Protein AF-A0A401ZTR5-F1 (afdb_monomer)

Organism: NCBI:txid2014871

Sequence (94 aa):
MSNFNPNGFTNEALQGVRHEVENQMGQAIDHYASHVPGGTQFTPEAKRALAGVLDGLQGQLEQQAASHFGGNAGSSNSHGNSISGSQGDQGSLL

pLDDT: mean 71.33, std 17.93, range [38.94, 93.31]

Solvent-accessible surface area (backbone atoms only — not comparable to full-atom values): 5888 Å² total; per-residue (Å²): 134,84,80,82,56,75,71,54,60,53,53,56,50,49,52,50,51,49,54,54,49,52,51,55,50,46,52,49,45,53,57,52,19,73,73,36,92,75,28,64,78,47,40,67,56,53,50,50,52,50,53,53,50,53,51,52,50,49,54,50,50,52,52,49,48,48,50,65,66,64,60,58,82,78,74,73,82,80,84,71,88,72,89,75,88,76,86,76,84,86,82,80,92,130

Foldseek 3Di:
DDPPDVVVVVVVVLVVVLVVCLVVVLVVQVVVLVVDVNSVVCSVVSSVVSNVVSVVVVVVVVVVCCCVVVVPVPPDDPPPDDPPDDDDDDDDDD

Mean predicted aligned error: 15.68 Å

Structure (mmCIF, N/CA/C/O backbone):
data_AF-A0A401ZTR5-F1
#
_entry.id   AF-A0A401ZTR5-F1
#
loop_
_atom_site.group_PDB
_atom_site.id
_atom_site.type_symbol
_atom_site.label_atom_id
_atom_site.label_alt_id
_atom_site.label_comp_id
_atom_site.label_asym_id
_atom_site.label_entity_id
_atom_site.label_seq_id
_atom_site.pdbx_PDB_ins_code
_atom_site.Cartn_x
_atom_site.Cartn_y
_atom_site.Cartn_z
_atom_site.occupancy
_atom_site.B_iso_or_equiv
_atom_site.auth_seq_id
_atom_site.auth_comp_id
_atom_site.auth_asym_id
_atom_site.auth_atom_id
_atom_site.pdbx_PDB_model_num
ATOM 1 N N . MET A 1 1 ? 9.867 1.143 -37.193 1.00 38.94 1 MET A N 1
ATOM 2 C CA . MET A 1 1 ? 10.741 0.421 -36.248 1.00 38.94 1 MET A CA 1
ATOM 3 C C . MET A 1 1 ? 10.409 0.950 -34.868 1.00 38.94 1 MET A C 1
ATOM 5 O O . MET A 1 1 ? 10.732 2.092 -34.580 1.00 38.94 1 MET A O 1
ATOM 9 N N . SER A 1 2 ? 9.627 0.202 -34.094 1.00 49.59 2 SER A N 1
ATOM 10 C CA . SER A 1 2 ? 9.214 0.619 -32.754 1.00 49.59 2 SER A CA 1
ATOM 11 C C . SER A 1 2 ? 10.408 0.460 -31.818 1.00 49.59 2 SER A C 1
ATOM 13 O O . SER A 1 2 ? 10.900 -0.654 -31.649 1.00 49.59 2 SER A O 1
ATOM 15 N N . ASN A 1 3 ? 10.903 1.566 -31.259 1.00 44.69 3 ASN A N 1
ATOM 16 C CA . ASN A 1 3 ? 11.924 1.537 -30.217 1.00 44.69 3 ASN A CA 1
ATOM 17 C C . ASN A 1 3 ? 11.350 0.798 -29.003 1.00 44.69 3 ASN A C 1
ATOM 19 O O . ASN A 1 3 ? 10.542 1.351 -28.259 1.00 44.69 3 ASN A O 1
ATOM 23 N N . PHE A 1 4 ? 11.753 -0.457 -28.815 1.00 49.44 4 PHE A N 1
ATOM 24 C CA . PHE A 1 4 ? 11.527 -1.176 -27.569 1.00 49.44 4 PHE A CA 1
ATOM 25 C C . PHE A 1 4 ? 12.358 -0.491 -26.486 1.00 49.44 4 PHE A C 1
ATOM 27 O O . PHE A 1 4 ? 13.579 -0.624 -26.454 1.00 49.44 4 PHE A O 1
ATOM 34 N N . ASN A 1 5 ? 11.690 0.283 -25.634 1.00 50.69 5 ASN A N 1
ATOM 35 C CA . ASN A 1 5 ? 12.293 0.891 -24.462 1.00 50.69 5 ASN A CA 1
ATOM 36 C C . ASN A 1 5 ? 12.047 -0.058 -23.272 1.00 50.69 5 ASN A C 1
ATOM 38 O O . ASN A 1 5 ? 10.938 -0.061 -22.733 1.00 50.69 5 ASN A O 1
ATOM 42 N N . PRO A 1 6 ? 13.025 -0.888 -22.858 1.00 52.84 6 PRO A N 1
ATOM 43 C CA . PRO A 1 6 ? 12.837 -1.886 -21.797 1.00 52.84 6 PRO A CA 1
ATOM 44 C C . PRO A 1 6 ? 12.461 -1.267 -20.440 1.00 52.84 6 PRO A C 1
ATOM 46 O O . PRO A 1 6 ? 11.898 -1.948 -19.592 1.00 52.84 6 PRO A O 1
ATOM 49 N N . ASN A 1 7 ? 12.705 0.036 -20.266 1.00 53.06 7 ASN A N 1
ATOM 50 C CA . ASN A 1 7 ? 12.355 0.796 -19.067 1.00 53.06 7 ASN A CA 1
ATOM 51 C C . ASN A 1 7 ? 10.864 1.185 -18.972 1.00 53.06 7 ASN A C 1
ATOM 53 O O . ASN A 1 7 ? 10.401 1.521 -17.889 1.00 53.06 7 ASN A O 1
ATOM 57 N N . GLY A 1 8 ? 10.105 1.173 -20.078 1.00 53.53 8 GLY A N 1
ATOM 58 C CA . GLY A 1 8 ? 8.655 1.438 -20.041 1.00 53.53 8 GLY A CA 1
ATOM 59 C C . GLY A 1 8 ? 7.877 0.241 -19.494 1.00 53.53 8 GLY A C 1
ATOM 60 O O . GLY A 1 8 ? 7.089 0.368 -18.561 1.00 53.53 8 GLY A O 1
ATOM 61 N N . PHE A 1 9 ? 8.238 -0.949 -19.984 1.00 56.00 9 PHE A N 1
ATOM 62 C CA . PHE A 1 9 ? 7.602 -2.216 -19.623 1.00 56.00 9 PHE A CA 1
ATOM 63 C C . PHE A 1 9 ? 7.702 -2.545 -18.127 1.00 56.00 9 PHE A C 1
ATOM 65 O O . PHE A 1 9 ? 6.764 -3.091 -17.553 1.00 56.00 9 PHE A O 1
ATOM 72 N N . THR A 1 10 ? 8.826 -2.221 -17.482 1.00 63.59 10 THR A N 1
ATOM 73 C CA . THR A 1 10 ? 9.023 -2.469 -16.047 1.00 63.59 10 THR A CA 1
ATOM 74 C C . THR A 1 10 ? 8.234 -1.500 -15.176 1.00 63.59 10 THR A C 1
ATOM 76 O O . THR A 1 10 ? 7.667 -1.932 -14.179 1.00 63.59 10 THR A O 1
ATOM 79 N N . ASN A 1 11 ? 8.139 -0.223 -15.554 1.00 65.81 11 ASN A N 1
ATOM 80 C CA . ASN A 1 11 ? 7.396 0.771 -14.780 1.00 65.81 11 ASN A CA 1
ATOM 81 C C . ASN A 1 11 ? 5.875 0.544 -14.860 1.00 65.81 11 ASN A C 1
ATOM 83 O O . ASN A 1 11 ? 5.189 0.574 -13.843 1.00 65.81 11 ASN A O 1
ATOM 87 N N . GLU A 1 12 ? 5.347 0.243 -16.048 1.00 69.94 12 GLU A N 1
ATOM 88 C CA . GLU A 1 12 ? 3.921 -0.066 -16.238 1.00 69.94 12 GLU A CA 1
ATOM 89 C C . GLU A 1 12 ? 3.530 -1.381 -15.542 1.00 69.94 12 GLU A C 1
ATOM 91 O O . GLU A 1 12 ? 2.486 -1.456 -14.890 1.00 69.94 12 GLU A O 1
ATOM 96 N N . ALA A 1 13 ? 4.396 -2.401 -15.596 1.00 71.88 13 ALA A N 1
ATOM 97 C CA . ALA A 1 13 ? 4.185 -3.650 -14.868 1.00 71.88 13 ALA A CA 1
ATOM 98 C C . ALA A 1 13 ? 4.249 -3.457 -13.344 1.00 71.88 13 ALA A C 1
ATOM 100 O O . ALA A 1 13 ? 3.416 -4.009 -12.629 1.00 71.88 13 ALA A O 1
ATOM 101 N N . LEU A 1 14 ? 5.190 -2.651 -12.835 1.00 74.62 14 LEU A N 1
ATOM 102 C CA . LEU A 1 14 ? 5.296 -2.339 -11.405 1.00 74.62 14 LEU A CA 1
ATOM 103 C C . LEU A 1 14 ? 4.078 -1.566 -10.896 1.00 74.62 14 LEU A C 1
ATOM 105 O O . LEU A 1 14 ? 3.577 -1.872 -9.816 1.00 74.62 14 LEU A O 1
ATOM 109 N N . GLN A 1 15 ? 3.563 -0.617 -11.678 1.00 79.50 15 GLN A N 1
ATOM 110 C CA . GLN A 1 15 ? 2.330 0.096 -11.339 1.00 79.50 15 GLN A CA 1
ATOM 111 C C . GLN A 1 15 ? 1.112 -0.835 -11.334 1.00 79.50 15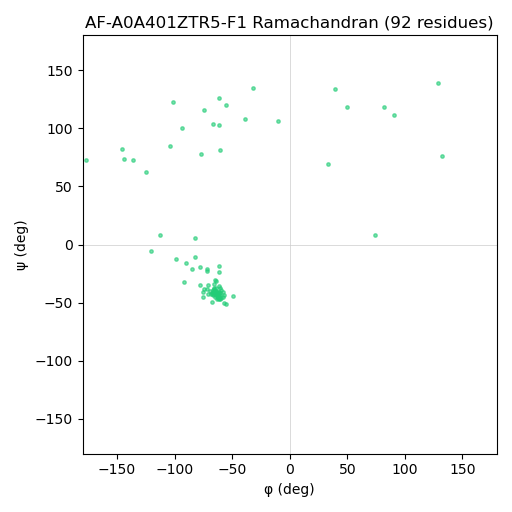 GLN A C 1
ATOM 113 O O . GLN A 1 15 ? 0.290 -0.756 -10.421 1.00 79.50 15 GLN A O 1
ATOM 118 N N . GLY A 1 16 ? 1.015 -1.755 -12.300 1.00 81.88 16 GLY A N 1
ATOM 119 C CA . GLY A 1 16 ? -0.036 -2.774 -12.322 1.00 81.88 16 GLY A CA 1
ATOM 120 C C . GLY A 1 16 ? 0.016 -3.694 -11.099 1.00 81.88 16 GLY A C 1
ATOM 121 O O . GLY A 1 16 ? -0.994 -3.888 -10.425 1.00 81.88 16 GLY A O 1
ATOM 122 N N . VAL A 1 17 ? 1.209 -4.191 -10.755 1.00 82.38 17 VAL A N 1
ATOM 123 C CA . VAL A 1 17 ? 1.426 -5.023 -9.560 1.00 82.38 17 VAL A CA 1
ATOM 124 C C . VAL A 1 17 ? 1.115 -4.247 -8.280 1.00 82.38 17 VAL A C 1
ATOM 126 O O . VAL A 1 17 ? 0.466 -4.793 -7.391 1.00 82.38 17 VAL A O 1
ATOM 129 N N . ARG A 1 18 ? 1.510 -2.970 -8.185 1.00 82.50 18 ARG A N 1
ATOM 130 C CA . ARG A 1 18 ? 1.156 -2.106 -7.047 1.00 82.50 18 ARG A CA 1
ATOM 131 C C . ARG A 1 18 ? -0.359 -2.057 -6.869 1.00 82.50 18 ARG A C 1
ATOM 133 O O . ARG A 1 18 ? -0.840 -2.306 -5.770 1.00 82.50 18 ARG A O 1
ATOM 140 N N . HIS A 1 19 ? -1.099 -1.771 -7.938 1.00 86.06 19 HIS A N 1
ATOM 141 C CA . HIS A 1 19 ? -2.551 -1.632 -7.872 1.00 86.06 19 HIS A CA 1
ATOM 142 C C . HIS A 1 19 ? -3.246 -2.937 -7.448 1.00 86.06 19 HIS A C 1
ATOM 144 O O . HIS A 1 19 ? -4.159 -2.921 -6.622 1.00 86.06 19 HIS A O 1
ATOM 150 N N . GLU A 1 20 ? -2.785 -4.077 -7.968 1.00 87.75 20 GLU A N 1
ATOM 151 C CA . GLU A 1 20 ? -3.275 -5.408 -7.586 1.00 87.75 20 GLU A CA 1
ATOM 152 C C . GLU A 1 20 ? -3.042 -5.683 -6.088 1.00 87.75 20 GLU A C 1
ATOM 154 O O . GLU A 1 20 ? -3.958 -6.094 -5.370 1.00 87.75 20 GLU A O 1
ATOM 159 N N . VAL A 1 21 ? -1.829 -5.399 -5.596 1.00 87.56 21 VAL A N 1
ATOM 160 C CA . VAL A 1 21 ? -1.450 -5.602 -4.190 1.00 87.56 21 VAL A CA 1
ATOM 161 C C . VAL A 1 21 ? -2.213 -4.653 -3.265 1.00 87.56 21 VAL A C 1
ATOM 163 O O . VAL A 1 21 ? -2.693 -5.094 -2.221 1.00 87.56 21 VAL A O 1
ATOM 166 N N . GLU A 1 22 ? -2.383 -3.382 -3.641 1.00 88.75 22 GLU A N 1
ATOM 167 C CA . GLU A 1 22 ? -3.207 -2.419 -2.896 1.00 88.75 22 GLU A CA 1
ATOM 168 C C . GLU A 1 22 ? -4.642 -2.921 -2.735 1.00 88.75 22 GLU A C 1
ATOM 170 O O . GLU A 1 22 ? -5.194 -2.859 -1.634 1.00 88.75 22 GLU A O 1
ATOM 175 N N . ASN A 1 23 ? -5.234 -3.469 -3.799 1.00 91.12 23 ASN A N 1
ATOM 176 C CA . ASN A 1 23 ? -6.594 -3.998 -3.757 1.00 91.12 23 ASN A CA 1
ATOM 177 C C . ASN A 1 23 ? -6.705 -5.241 -2.866 1.00 91.12 23 ASN A C 1
ATOM 179 O O . ASN A 1 23 ? -7.576 -5.292 -1.995 1.00 91.12 23 ASN A O 1
ATOM 183 N N . GLN A 1 24 ? -5.821 -6.229 -3.040 1.00 93.31 24 GLN A N 1
ATOM 184 C CA . GLN A 1 24 ? -5.846 -7.456 -2.235 1.00 93.31 24 GLN A CA 1
ATOM 185 C C . GLN A 1 24 ? -5.614 -7.168 -0.749 1.00 93.31 24 GLN A C 1
ATOM 187 O O . GLN A 1 24 ? -6.353 -7.651 0.110 1.00 93.31 24 GLN A O 1
ATOM 192 N N . MET A 1 25 ? -4.617 -6.341 -0.431 1.00 88.88 25 MET A N 1
ATOM 193 C CA . MET A 1 25 ? -4.311 -5.980 0.951 1.00 88.88 25 MET A CA 1
ATOM 194 C C . MET A 1 25 ? -5.387 -5.066 1.542 1.00 88.88 25 MET A C 1
ATOM 196 O O . MET A 1 25 ? -5.736 -5.218 2.709 1.00 88.88 25 MET A O 1
ATOM 200 N N . GLY A 1 26 ? -5.982 -4.173 0.747 1.00 90.12 26 GLY A N 1
ATOM 201 C CA . GLY A 1 26 ? -7.141 -3.380 1.152 1.00 90.12 26 GLY A CA 1
ATOM 202 C C . GLY A 1 26 ? -8.328 -4.252 1.565 1.00 90.12 26 G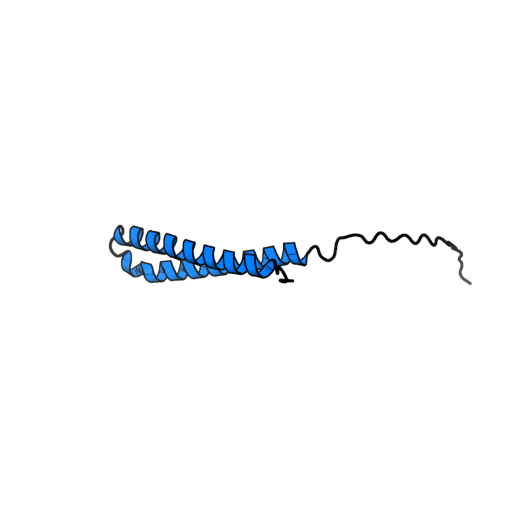LY A C 1
ATOM 203 O O . GLY A 1 26 ? -8.904 -4.022 2.628 1.00 90.12 26 GLY A O 1
ATOM 204 N N . GLN A 1 27 ? -8.637 -5.291 0.782 1.00 91.81 27 GLN A N 1
ATOM 205 C CA . GLN A 1 27 ? -9.674 -6.275 1.109 1.00 91.81 27 GLN A CA 1
ATOM 206 C C . GLN A 1 27 ? -9.325 -7.090 2.358 1.00 91.81 27 GLN A C 1
ATOM 208 O O . GLN A 1 27 ? -10.194 -7.330 3.194 1.00 91.81 27 GLN A O 1
ATOM 213 N N . ALA A 1 28 ? -8.058 -7.481 2.525 1.00 91.19 28 ALA A N 1
ATOM 214 C CA . ALA A 1 28 ? -7.606 -8.167 3.731 1.00 91.19 28 ALA A CA 1
ATOM 215 C C . ALA A 1 28 ? -7.766 -7.280 4.975 1.00 91.19 28 ALA A C 1
ATOM 217 O O . ALA A 1 28 ? -8.284 -7.743 5.989 1.00 91.19 28 ALA A O 1
ATOM 218 N N . ILE A 1 29 ? -7.391 -5.998 4.898 1.00 89.50 29 ILE A N 1
ATOM 219 C CA . ILE A 1 29 ? -7.587 -5.027 5.982 1.00 89.50 29 ILE A CA 1
ATOM 220 C C . ILE A 1 29 ? -9.076 -4.899 6.314 1.00 89.50 29 ILE A C 1
ATOM 222 O O . ILE A 1 29 ? -9.427 -4.944 7.489 1.00 89.50 29 ILE A O 1
ATOM 226 N N . ASP A 1 30 ? -9.950 -4.774 5.311 1.00 89.12 30 ASP A N 1
ATOM 227 C CA . ASP A 1 30 ? -11.400 -4.695 5.529 1.00 89.12 30 ASP A CA 1
ATOM 228 C C . ASP A 1 30 ? -11.940 -5.967 6.203 1.00 89.12 30 ASP A C 1
ATOM 230 O O . ASP A 1 30 ? -12.690 -5.885 7.178 1.00 89.12 30 ASP A O 1
ATOM 234 N N . HIS A 1 31 ? -11.501 -7.141 5.742 1.00 91.25 31 HIS A N 1
ATOM 235 C CA . HIS A 1 31 ? -11.872 -8.432 6.315 1.00 91.25 31 HIS A CA 1
ATOM 236 C C . HIS A 1 31 ? -11.388 -8.580 7.764 1.00 91.25 31 HIS A C 1
ATOM 238 O O . HIS A 1 31 ? -12.145 -9.010 8.629 1.00 91.25 31 HIS A O 1
ATOM 244 N N . TYR A 1 32 ? -10.149 -8.207 8.084 1.00 88.44 32 TYR A N 1
ATOM 245 C CA . TYR A 1 32 ? -9.657 -8.258 9.465 1.00 88.44 32 TYR A CA 1
ATOM 246 C C . TYR A 1 32 ? -10.340 -7.216 10.357 1.00 88.44 32 TYR A C 1
ATOM 248 O O . TYR A 1 32 ? -10.705 -7.519 11.493 1.00 88.44 32 TYR A O 1
ATOM 256 N N . ALA A 1 33 ? -10.576 -6.010 9.843 1.00 89.50 33 ALA A N 1
ATOM 257 C CA . ALA A 1 33 ? -11.239 -4.939 10.574 1.00 89.50 33 ALA A CA 1
ATOM 258 C C . ALA A 1 33 ? -12.692 -5.278 10.935 1.00 89.50 33 ALA A C 1
ATOM 260 O O . ALA A 1 33 ? -13.159 -4.850 11.989 1.00 89.50 33 ALA A O 1
ATOM 261 N N . SER A 1 34 ? -13.395 -6.068 10.114 1.00 90.06 34 SER A N 1
ATOM 262 C CA . SER A 1 34 ? -14.750 -6.537 10.433 1.00 90.06 34 SER A CA 1
ATOM 263 C C . SER A 1 34 ? -14.781 -7.598 11.538 1.00 90.06 34 SER A C 1
ATOM 265 O O . SER A 1 34 ? -15.819 -7.789 12.166 1.00 90.06 34 SER A O 1
ATOM 267 N N . HIS A 1 35 ? -13.662 -8.289 11.781 1.00 91.44 35 HIS A N 1
ATOM 268 C CA . HIS A 1 35 ? -13.536 -9.310 12.827 1.00 91.44 35 HIS A CA 1
ATOM 269 C C . HIS A 1 35 ? -13.073 -8.742 14.173 1.00 91.44 35 HIS A C 1
ATOM 271 O O . HIS A 1 35 ? -13.218 -9.402 15.202 1.00 91.44 35 HIS A O 1
ATOM 277 N N . VAL A 1 36 ? -12.530 -7.523 14.187 1.00 88.38 36 VAL A N 1
ATOM 278 C CA . VAL A 1 36 ? -12.092 -6.847 15.409 1.00 88.38 36 VAL A CA 1
ATOM 279 C C . VAL A 1 36 ? -13.153 -5.824 15.820 1.00 88.38 36 VAL A C 1
ATOM 281 O O . VAL A 1 36 ? -13.463 -4.925 15.039 1.00 88.38 36 VAL A O 1
ATOM 284 N N . PRO A 1 37 ? -13.713 -5.895 17.041 1.00 86.12 37 PRO A N 1
ATOM 285 C CA . PRO A 1 37 ? -14.613 -4.864 17.547 1.00 86.12 37 PRO A CA 1
ATOM 286 C C . PRO A 1 37 ? -13.946 -3.483 17.501 1.00 86.12 37 PRO A C 1
ATOM 288 O O . PRO A 1 37 ? -12.889 -3.270 18.089 1.00 86.12 37 PRO A O 1
ATOM 291 N N . GLY A 1 38 ? -14.547 -2.549 16.761 1.00 87.00 38 GLY A N 1
ATOM 292 C CA . GLY A 1 38 ? -13.963 -1.229 16.514 1.00 87.00 38 GLY A CA 1
ATOM 293 C C . GLY A 1 38 ? -12.794 -1.220 15.519 1.00 87.00 38 GLY A C 1
ATOM 294 O O . GLY A 1 38 ? -12.165 -0.187 15.357 1.00 87.00 38 GLY A O 1
ATOM 295 N N . GLY A 1 39 ? -12.479 -2.314 14.825 1.00 81.00 39 GLY A N 1
ATOM 296 C CA . GLY A 1 39 ? -11.374 -2.375 13.860 1.00 81.00 39 GLY A CA 1
ATOM 297 C C . GLY A 1 39 ? -11.570 -1.466 12.643 1.00 81.00 39 GLY A C 1
ATOM 298 O O . GLY A 1 39 ? -10.607 -0.909 12.118 1.00 81.00 39 GLY A O 1
ATOM 299 N N . THR A 1 40 ? -12.823 -1.241 12.242 1.00 88.88 40 THR A N 1
ATOM 300 C CA . THR A 1 40 ? -13.198 -0.417 11.079 1.00 88.88 40 THR A CA 1
ATOM 301 C C . THR A 1 40 ? -12.762 1.044 11.188 1.00 88.88 40 THR A C 1
ATOM 303 O O . THR A 1 40 ? -12.570 1.704 10.168 1.0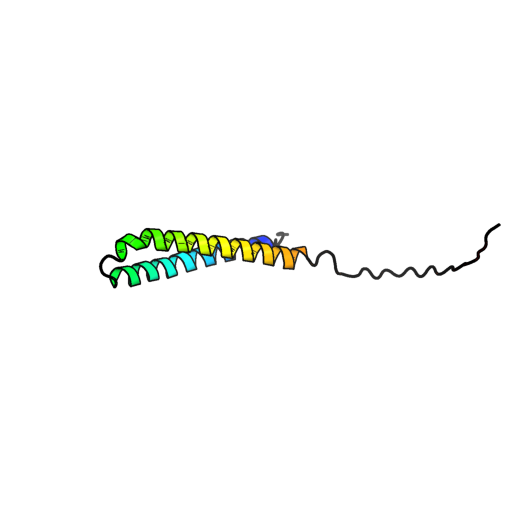0 88.88 40 THR A O 1
ATOM 306 N N . GLN A 1 41 ? -12.551 1.554 12.406 1.00 90.06 41 GLN A N 1
ATOM 307 C CA . GLN A 1 41 ? -12.068 2.922 12.618 1.00 90.06 41 GLN A CA 1
ATOM 308 C C . GLN A 1 41 ? -10.588 3.094 12.231 1.00 90.06 41 GLN A C 1
ATOM 310 O O . GLN A 1 41 ? -10.170 4.201 11.904 1.00 90.06 41 GLN A O 1
ATOM 315 N N . PHE A 1 42 ? -9.811 2.004 12.211 1.00 88.69 42 PHE A N 1
ATOM 316 C CA . PHE A 1 42 ? -8.382 2.006 11.873 1.00 88.69 42 PHE A CA 1
ATOM 317 C C . PHE A 1 42 ? -8.105 1.598 10.423 1.00 88.69 42 PHE A C 1
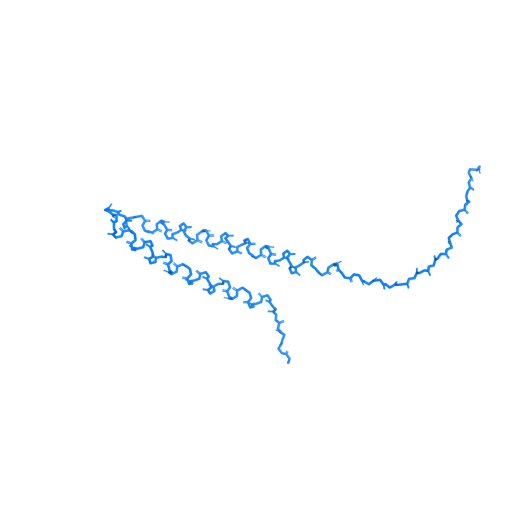ATOM 319 O O . PHE A 1 42 ? -7.003 1.812 9.919 1.00 88.69 42 PHE A O 1
ATOM 326 N N . THR A 1 43 ? -9.103 1.061 9.718 1.00 89.50 43 THR A N 1
ATOM 327 C CA . THR A 1 43 ? -9.024 0.711 8.292 1.00 89.50 43 THR A CA 1
ATOM 328 C C . THR A 1 43 ? -8.457 1.839 7.414 1.00 89.50 43 THR A C 1
ATOM 330 O O . THR A 1 43 ? -7.592 1.545 6.585 1.00 89.50 43 THR A O 1
ATOM 333 N N . PRO A 1 44 ? -8.863 3.121 7.562 1.00 89.56 44 PRO A N 1
ATOM 334 C CA . PRO A 1 44 ? -8.329 4.199 6.726 1.00 89.56 44 PRO A CA 1
ATOM 335 C C . PRO A 1 44 ? -6.828 4.418 6.941 1.00 89.56 44 PRO A C 1
ATOM 337 O O . PRO A 1 44 ? -6.090 4.696 5.996 1.00 89.56 44 PRO A O 1
ATOM 340 N N . GLU A 1 45 ? -6.374 4.283 8.185 1.00 90.75 45 GLU A N 1
ATOM 341 C CA . GLU A 1 45 ? -4.978 4.479 8.562 1.00 90.75 45 GLU A CA 1
ATOM 342 C C . GLU A 1 45 ? -4.112 3.299 8.119 1.00 90.75 45 GLU A C 1
ATOM 344 O O . GLU A 1 45 ? -3.057 3.504 7.523 1.00 90.75 45 GLU A O 1
ATOM 349 N N . ALA A 1 46 ? -4.612 2.070 8.269 1.00 87.81 46 ALA A N 1
ATOM 350 C CA . ALA A 1 46 ? -3.965 0.869 7.750 1.00 87.81 46 ALA A CA 1
ATOM 351 C C . ALA A 1 46 ? -3.810 0.908 6.219 1.00 87.81 46 ALA A C 1
ATOM 353 O O . ALA A 1 46 ? -2.742 0.588 5.698 1.00 87.81 46 ALA A O 1
ATOM 354 N N . LYS A 1 47 ? -4.838 1.367 5.489 1.00 89.25 47 LYS A N 1
ATOM 355 C CA . LYS A 1 47 ? -4.773 1.538 4.027 1.00 89.25 47 LYS A CA 1
ATOM 356 C C . LYS A 1 47 ? -3.764 2.617 3.611 1.00 89.25 47 LYS A C 1
ATOM 358 O O . LYS A 1 47 ? -3.043 2.425 2.636 1.00 89.25 47 LYS A O 1
ATOM 363 N N . ARG A 1 48 ? -3.647 3.723 4.361 1.00 90.56 48 ARG A N 1
ATOM 364 C CA . ARG A 1 48 ? -2.598 4.738 4.120 1.00 90.56 48 ARG A CA 1
ATOM 365 C C . ARG A 1 48 ? -1.195 4.213 4.401 1.00 90.56 48 ARG A C 1
ATOM 367 O O . ARG A 1 48 ? -0.291 4.477 3.613 1.00 90.56 48 ARG A O 1
ATOM 374 N N . ALA A 1 49 ? -1.011 3.479 5.496 1.00 89.50 49 ALA A N 1
ATOM 375 C CA . ALA A 1 49 ? 0.275 2.878 5.833 1.00 89.50 49 ALA A CA 1
ATOM 376 C C . ALA A 1 49 ? 0.724 1.893 4.745 1.00 89.50 49 ALA A C 1
ATOM 378 O O . ALA A 1 49 ? 1.868 1.943 4.302 1.00 89.50 49 ALA A O 1
ATOM 379 N N . LEU A 1 50 ? -0.201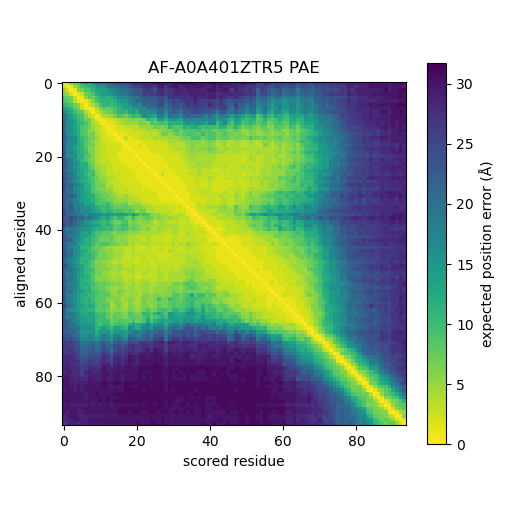 1.062 4.255 1.00 88.12 50 LEU A N 1
ATOM 380 C CA . LEU A 1 50 ? 0.030 0.157 3.132 1.00 88.12 50 LEU A CA 1
ATOM 381 C C . LEU A 1 50 ? 0.493 0.907 1.873 1.00 88.1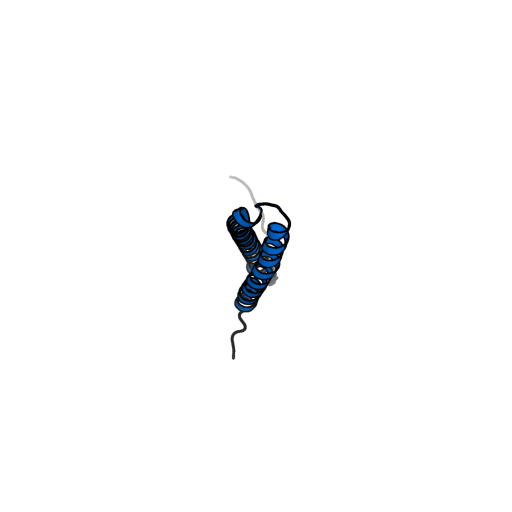2 50 LEU A C 1
ATOM 383 O O . LEU A 1 50 ? 1.513 0.536 1.298 1.00 88.12 50 LEU A O 1
ATOM 387 N N . ALA A 1 51 ? -0.212 1.972 1.477 1.00 89.06 51 ALA A N 1
ATOM 388 C CA . ALA A 1 51 ? 0.167 2.777 0.314 1.00 89.06 51 ALA A CA 1
ATOM 389 C C . ALA A 1 51 ? 1.587 3.359 0.458 1.00 89.06 51 ALA A C 1
ATOM 391 O O . ALA A 1 51 ? 2.370 3.319 -0.487 1.00 89.06 51 ALA A O 1
ATOM 392 N N . GLY A 1 52 ? 1.957 3.829 1.656 1.00 90.00 52 GLY A N 1
ATOM 393 C CA . GLY A 1 52 ? 3.306 4.335 1.932 1.00 90.00 52 GLY A CA 1
ATOM 394 C C . GLY A 1 52 ? 4.399 3.263 1.848 1.00 90.00 52 GLY A C 1
ATOM 395 O O . GLY A 1 52 ? 5.481 3.523 1.326 1.00 90.00 52 GLY A O 1
ATOM 396 N N . VAL A 1 53 ? 4.121 2.042 2.317 1.00 88.25 53 VAL A N 1
ATOM 397 C CA . VAL A 1 53 ? 5.059 0.910 2.198 1.00 88.25 53 VAL A CA 1
ATOM 398 C C . VAL A 1 53 ? 5.268 0.528 0.734 1.00 88.25 53 VAL A C 1
ATOM 400 O O . VAL A 1 53 ? 6.406 0.330 0.309 1.00 88.25 53 VAL A O 1
ATOM 403 N N . LEU A 1 54 ? 4.188 0.450 -0.045 1.00 87.19 54 LEU 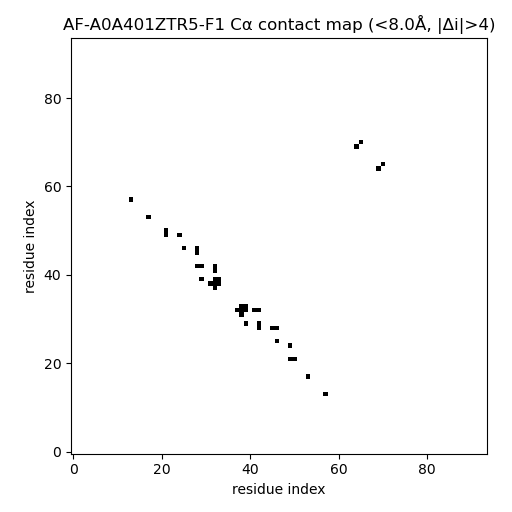A N 1
ATOM 404 C CA . LEU A 1 54 ? 4.263 0.115 -1.468 1.00 87.19 54 LEU A CA 1
ATOM 405 C C . LEU A 1 54 ? 4.998 1.190 -2.273 1.00 87.19 54 LEU A C 1
ATOM 407 O O . LEU A 1 54 ? 5.742 0.855 -3.194 1.00 87.19 54 LEU A O 1
ATOM 411 N N . ASP A 1 55 ? 4.867 2.456 -1.879 1.00 86.81 55 ASP A N 1
ATOM 412 C CA . ASP A 1 55 ? 5.630 3.553 -2.467 1.00 86.81 55 ASP A CA 1
ATOM 413 C C . ASP A 1 55 ? 7.138 3.417 -2.230 1.00 86.81 55 ASP A C 1
ATOM 415 O O . ASP A 1 55 ? 7.933 3.474 -3.172 1.00 86.81 55 ASP A O 1
ATOM 419 N N . GLY A 1 56 ? 7.530 3.115 -0.989 1.00 86.31 56 GLY A N 1
ATOM 420 C CA . GLY A 1 56 ? 8.925 2.851 -0.644 1.00 86.31 56 GLY A CA 1
ATOM 421 C C . GLY A 1 56 ? 9.507 1.645 -1.389 1.00 86.31 56 GLY A C 1
ATOM 422 O O . GLY A 1 56 ? 10.639 1.706 -1.871 1.00 86.31 56 GLY A O 1
ATOM 423 N N . LEU A 1 57 ? 8.730 0.565 -1.527 1.00 84.38 57 LEU A N 1
ATOM 424 C CA . LEU A 1 57 ? 9.144 -0.632 -2.265 1.00 84.38 57 LEU A CA 1
ATOM 425 C C . LEU A 1 57 ? 9.339 -0.350 -3.758 1.00 84.38 57 LEU A C 1
ATOM 427 O O . LEU A 1 57 ? 10.323 -0.814 -4.334 1.00 84.38 57 LEU A O 1
ATOM 431 N N . GLN A 1 58 ? 8.456 0.438 -4.379 1.00 82.19 58 GLN A N 1
ATOM 432 C CA . GLN A 1 58 ? 8.644 0.854 -5.768 1.00 82.19 58 GLN A CA 1
ATOM 433 C C . GLN A 1 58 ? 9.927 1.673 -5.931 1.00 82.19 58 GLN A C 1
ATOM 435 O O . GLN A 1 58 ? 10.723 1.371 -6.816 1.00 82.19 58 GLN A O 1
ATOM 440 N N . GLY A 1 59 ? 10.177 2.645 -5.049 1.00 81.88 59 GLY A N 1
ATOM 441 C CA . GLY A 1 59 ? 11.400 3.448 -5.099 1.00 81.88 59 GLY A CA 1
ATOM 442 C C . GLY A 1 59 ? 12.676 2.608 -4.953 1.00 81.88 59 GLY A C 1
ATOM 443 O O . GLY A 1 59 ? 13.657 2.842 -5.657 1.00 81.88 59 GLY A O 1
ATOM 444 N N . GLN A 1 60 ? 12.668 1.588 -4.089 1.00 82.38 60 GLN A N 1
ATOM 445 C CA . GLN A 1 60 ? 13.793 0.652 -3.949 1.00 82.38 60 GLN A CA 1
ATOM 446 C C . GLN A 1 60 ? 13.996 -0.199 -5.205 1.00 82.38 60 GLN A C 1
ATOM 448 O O . GLN A 1 60 ? 15.130 -0.370 -5.654 1.00 82.38 60 GLN A O 1
ATOM 453 N N . LEU A 1 61 ? 12.909 -0.702 -5.794 1.00 77.75 61 LEU A N 1
ATOM 454 C CA . LEU A 1 61 ? 12.956 -1.480 -7.030 1.00 77.75 61 LEU A CA 1
ATOM 455 C C . LEU A 1 61 ? 13.450 -0.642 -8.209 1.00 77.75 61 LEU A C 1
ATOM 457 O O . LEU A 1 61 ? 14.262 -1.127 -8.990 1.00 77.75 61 LEU A O 1
ATOM 461 N N . GLU A 1 62 ? 13.028 0.616 -8.317 1.00 77.06 62 GLU A N 1
ATOM 462 C CA . GLU A 1 62 ? 13.522 1.553 -9.328 1.00 77.06 62 GLU A CA 1
ATOM 463 C C . GLU A 1 62 ? 15.011 1.854 -9.140 1.00 77.06 62 GLU A C 1
ATOM 465 O O . GLU A 1 62 ? 15.764 1.818 -10.110 1.00 77.06 62 GLU A O 1
ATOM 470 N N . GLN A 1 63 ? 15.473 2.077 -7.906 1.00 79.44 63 GLN A N 1
ATOM 471 C CA . GLN A 1 63 ? 16.897 2.277 -7.614 1.00 79.44 63 GLN A CA 1
ATOM 472 C C . GLN A 1 63 ? 17.728 1.033 -7.930 1.00 79.44 63 GLN A C 1
ATOM 474 O O . GLN A 1 63 ? 18.815 1.138 -8.502 1.00 79.44 63 GLN A O 1
ATOM 479 N N . GLN A 1 64 ? 17.224 -0.154 -7.595 1.00 75.88 64 GLN A N 1
ATOM 480 C CA . GLN A 1 64 ? 17.893 -1.414 -7.887 1.00 75.88 64 GLN A CA 1
ATOM 481 C C . GLN A 1 64 ? 17.906 -1.691 -9.395 1.00 75.88 64 GLN A C 1
ATOM 483 O O . GLN A 1 64 ? 18.951 -2.038 -9.942 1.00 75.88 64 GLN A O 1
ATOM 488 N N . ALA A 1 65 ? 16.797 -1.457 -10.097 1.00 68.62 65 ALA A N 1
ATOM 489 C CA . ALA A 1 65 ? 16.723 -1.559 -11.550 1.00 68.62 65 ALA A CA 1
ATOM 490 C C . ALA A 1 65 ? 17.661 -0.552 -12.227 1.00 68.62 65 ALA A C 1
ATOM 492 O O . ALA A 1 65 ? 18.429 -0.941 -13.100 1.00 68.62 65 ALA A O 1
ATOM 493 N N . ALA A 1 66 ? 17.691 0.705 -11.783 1.00 67.19 66 ALA A N 1
ATOM 494 C CA . ALA A 1 66 ? 18.632 1.711 -12.267 1.00 67.19 66 ALA A CA 1
ATOM 495 C C . ALA A 1 66 ? 20.091 1.312 -11.995 1.00 67.19 66 ALA A C 1
ATOM 497 O O . ALA A 1 66 ? 20.954 1.542 -12.835 1.00 67.19 66 ALA A O 1
ATOM 498 N N . SER A 1 67 ? 20.373 0.652 -10.871 1.00 69.94 67 SER A N 1
ATOM 499 C CA . SER A 1 67 ? 21.715 0.156 -10.540 1.00 69.94 67 SER A CA 1
ATOM 500 C C . SER A 1 67 ? 22.123 -1.045 -11.401 1.00 69.94 67 SER A C 1
ATOM 502 O O . SER A 1 67 ? 23.265 -1.130 -11.843 1.00 69.94 67 SER A O 1
ATOM 504 N N . HIS A 1 68 ? 21.193 -1.956 -11.701 1.00 62.22 68 HIS A N 1
ATOM 505 C CA . HIS A 1 68 ? 21.442 -3.125 -12.550 1.00 62.22 68 HIS A CA 1
ATOM 506 C C . HIS A 1 68 ? 21.474 -2.788 -14.050 1.00 62.22 68 HIS A C 1
ATOM 508 O O . HIS A 1 68 ? 22.258 -3.378 -14.792 1.00 62.22 68 HIS A O 1
ATOM 514 N N . PHE A 1 69 ? 20.657 -1.835 -14.504 1.00 56.53 69 PHE A N 1
ATOM 515 C CA . PHE A 1 69 ? 20.559 -1.430 -15.911 1.00 56.53 69 PHE A CA 1
ATOM 516 C C . PHE A 1 69 ? 21.506 -0.268 -16.255 1.00 56.53 69 PHE A C 1
ATOM 518 O O . PHE A 1 69 ? 22.046 -0.215 -17.357 1.00 56.53 69 PHE A O 1
ATOM 525 N N . GLY A 1 70 ? 21.764 0.637 -15.308 1.00 53.25 70 GLY A N 1
ATOM 526 C CA . GLY A 1 70 ? 22.730 1.734 -15.434 1.00 53.25 70 GLY A CA 1
ATOM 527 C C . GLY A 1 70 ? 24.169 1.341 -15.083 1.00 53.25 70 GLY A C 1
ATOM 528 O O . GLY A 1 70 ? 25.104 1.989 -15.545 1.00 53.25 70 GLY A O 1
ATOM 529 N N . GLY A 1 71 ? 24.373 0.256 -14.325 1.00 50.00 71 GLY A N 1
ATOM 530 C CA . GLY A 1 71 ? 25.697 -0.203 -13.887 1.00 50.00 71 GLY A CA 1
ATOM 531 C C . GLY A 1 71 ? 26.487 -1.040 -14.899 1.00 50.00 71 GLY A C 1
ATOM 532 O O . GLY A 1 71 ? 27.676 -1.260 -14.688 1.00 50.00 71 GLY A O 1
ATOM 533 N N . ASN A 1 72 ? 25.879 -1.487 -16.008 1.00 49.94 72 ASN A N 1
ATOM 534 C CA . ASN A 1 72 ? 26.551 -2.366 -16.982 1.00 49.94 72 ASN A CA 1
ATOM 535 C C . ASN A 1 72 ? 26.830 -1.732 -18.358 1.00 49.94 72 ASN A C 1
ATOM 537 O O . ASN A 1 72 ? 27.322 -2.405 -19.259 1.00 49.94 72 ASN A O 1
ATOM 541 N N . ALA A 1 73 ? 26.606 -0.424 -18.522 1.00 50.06 73 ALA A N 1
ATOM 542 C CA . ALA A 1 73 ? 27.058 0.316 -19.708 1.00 50.06 73 ALA A CA 1
ATOM 543 C C . ALA A 1 73 ? 28.536 0.764 -19.626 1.00 50.06 73 ALA A C 1
ATOM 545 O O . ALA A 1 73 ? 29.010 1.478 -20.506 1.00 50.06 73 ALA A O 1
ATOM 546 N N . GLY A 1 74 ? 29.270 0.359 -18.580 1.00 49.09 74 GLY A N 1
ATOM 547 C CA . GLY A 1 74 ? 30.683 0.711 -18.378 1.00 49.09 74 GLY A CA 1
ATOM 548 C C . GLY A 1 74 ? 31.655 -0.470 -18.292 1.00 49.09 74 GLY A C 1
ATOM 549 O O . GLY A 1 74 ? 32.860 -0.244 -18.247 1.00 49.09 74 GLY A O 1
ATOM 550 N N . SER A 1 75 ? 31.174 -1.720 -18.287 1.00 56.12 75 SER A N 1
ATOM 551 C CA . SER A 1 75 ? 32.021 -2.910 -18.106 1.00 56.12 75 SER A CA 1
ATOM 552 C C . SER A 1 75 ? 31.856 -3.904 -19.255 1.00 56.12 75 SER A C 1
ATOM 554 O O . SER A 1 75 ? 31.397 -5.033 -19.111 1.00 56.12 75 SER A O 1
ATOM 556 N N . SER A 1 76 ? 32.212 -3.461 -20.456 1.00 45.19 76 SER A N 1
ATOM 557 C CA . SER A 1 76 ? 32.506 -4.347 -21.584 1.00 45.19 76 SER A CA 1
ATOM 558 C C . SER A 1 76 ? 33.633 -3.736 -22.401 1.00 45.19 76 SER A C 1
ATOM 560 O O . SER A 1 76 ? 33.441 -3.150 -23.455 1.00 45.19 76 SER A O 1
ATOM 562 N N . ASN A 1 77 ? 34.830 -3.815 -21.829 1.00 49.28 77 ASN A N 1
ATOM 563 C CA . ASN A 1 77 ? 35.978 -4.422 -22.487 1.00 49.28 77 ASN A CA 1
ATOM 564 C C . ASN A 1 77 ? 36.050 -4.262 -24.023 1.00 49.28 77 ASN A C 1
ATOM 566 O O . ASN A 1 77 ? 36.016 -5.251 -24.750 1.00 49.28 77 ASN A O 1
ATOM 570 N N . SER A 1 78 ? 36.284 -3.044 -24.519 1.00 42.22 78 SER A N 1
ATOM 571 C CA . SER A 1 78 ? 37.092 -2.896 -25.734 1.00 42.22 78 SER A CA 1
ATOM 572 C C . SER A 1 78 ? 38.555 -3.082 -25.345 1.00 42.22 78 SER A C 1
ATOM 574 O O . SER A 1 78 ? 39.323 -2.136 -25.194 1.00 42.22 78 SER A O 1
ATOM 576 N N . HIS A 1 79 ? 38.922 -4.353 -25.175 1.00 47.66 79 HIS A N 1
ATOM 577 C CA . HIS A 1 79 ? 40.262 -4.845 -25.461 1.00 47.66 79 HIS A CA 1
ATOM 578 C C . HIS A 1 79 ? 40.528 -4.606 -26.957 1.00 47.66 79 HIS A C 1
ATOM 580 O O . HIS A 1 79 ? 40.340 -5.478 -27.801 1.00 47.66 79 HIS A O 1
ATOM 586 N N . GLY A 1 80 ? 40.917 -3.377 -27.284 1.00 41.12 80 GLY A N 1
ATOM 587 C CA . GLY A 1 80 ? 41.476 -2.981 -28.566 1.00 41.12 80 GLY A CA 1
ATOM 588 C C . GLY A 1 80 ? 42.977 -2.806 -28.406 1.00 41.12 80 GLY A C 1
ATOM 589 O O . GLY A 1 80 ? 43.448 -1.715 -28.120 1.00 41.12 80 GLY A O 1
ATOM 590 N N . ASN A 1 81 ? 43.691 -3.920 -28.529 1.00 56.75 81 ASN A N 1
ATOM 591 C CA . ASN A 1 81 ? 45.095 -4.046 -28.902 1.00 56.75 81 ASN A CA 1
ATOM 592 C C . AS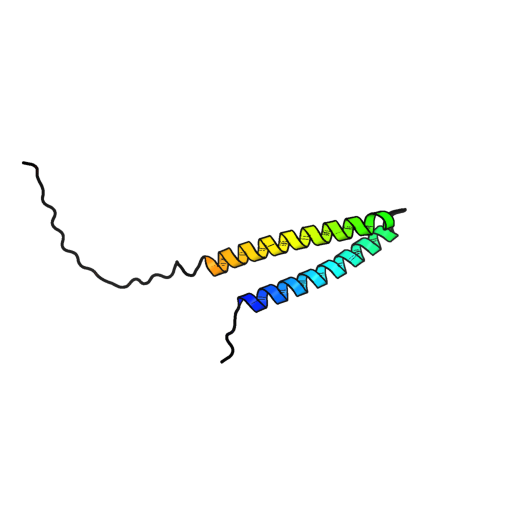N A 1 81 ? 45.779 -2.755 -29.417 1.00 56.75 81 ASN A C 1
ATOM 594 O O . ASN A 1 81 ? 45.622 -2.386 -30.579 1.00 56.75 81 ASN A O 1
ATOM 598 N N . SER A 1 82 ? 46.642 -2.157 -28.597 1.00 46.09 82 SER A N 1
ATOM 599 C CA . SER A 1 82 ? 47.874 -1.527 -29.078 1.00 46.09 82 SER A CA 1
ATOM 600 C C . SER A 1 82 ? 48.971 -1.698 -28.034 1.00 46.09 82 SER A C 1
ATOM 602 O O . SER A 1 82 ? 49.303 -0.832 -27.229 1.00 46.09 82 SER A O 1
ATOM 604 N N . ILE A 1 83 ? 49.569 -2.885 -28.098 1.00 51.00 83 ILE A N 1
ATOM 605 C CA . ILE A 1 83 ? 51.014 -3.031 -27.959 1.00 51.00 83 ILE A CA 1
ATOM 606 C C . ILE A 1 83 ? 51.684 -1.853 -28.688 1.00 51.00 83 ILE A C 1
ATOM 608 O O . ILE A 1 83 ? 51.690 -1.785 -29.912 1.00 51.00 83 ILE A O 1
ATOM 612 N N . SER A 1 84 ? 52.236 -0.920 -27.922 1.00 43.66 84 SER A N 1
ATOM 613 C CA . SER A 1 84 ? 53.387 -0.120 -28.328 1.00 43.66 84 SER A CA 1
ATOM 614 C C . SER A 1 84 ? 54.322 -0.071 -27.132 1.00 43.66 84 SER A C 1
ATOM 616 O O . SER A 1 84 ? 54.425 0.916 -26.409 1.00 43.66 84 SER A O 1
ATOM 618 N N . GLY A 1 85 ? 54.955 -1.218 -26.887 1.00 47.56 85 GLY A N 1
ATOM 619 C CA . GLY A 1 85 ? 56.170 -1.267 -26.099 1.00 47.56 85 GLY A CA 1
ATOM 620 C C . GLY A 1 85 ? 57.252 -0.452 -26.799 1.00 47.56 85 GLY A C 1
ATOM 621 O O . GLY A 1 85 ? 57.520 -0.663 -27.978 1.00 47.56 85 GLY A O 1
ATOM 622 N N . SER A 1 86 ? 57.823 0.488 -26.057 1.00 45.00 86 SER A N 1
ATOM 623 C CA . SER A 1 86 ? 59.144 1.121 -26.200 1.00 45.00 86 SER A CA 1
ATOM 624 C C . SER A 1 86 ? 59.233 2.054 -24.982 1.00 45.00 86 SER A C 1
ATOM 626 O O . SER A 1 86 ? 58.791 3.192 -25.046 1.00 45.00 86 SER A O 1
ATOM 628 N N . GLN A 1 87 ? 59.411 1.564 -23.753 1.00 50.53 87 GLN A N 1
ATOM 629 C CA . GLN A 1 87 ? 60.643 1.002 -23.187 1.00 50.53 87 GLN A CA 1
ATOM 630 C C . GLN A 1 87 ? 61.862 1.917 -23.411 1.00 50.53 87 GLN A C 1
ATOM 632 O O . GLN A 1 87 ? 62.241 2.184 -24.547 1.00 50.53 87 GLN A O 1
ATOM 637 N N . GLY A 1 88 ? 62.438 2.364 -22.292 1.00 45.16 88 GLY A N 1
ATOM 638 C CA . GLY A 1 88 ? 63.562 3.295 -22.156 1.00 45.16 88 GLY A CA 1
ATOM 639 C C . GLY A 1 88 ? 63.180 4.345 -21.110 1.00 45.16 88 GLY A C 1
ATOM 640 O O . GLY A 1 88 ? 62.633 5.381 -21.458 1.00 45.16 88 GLY A O 1
ATOM 641 N N . ASP A 1 89 ? 63.193 4.071 -19.803 1.00 60.66 89 ASP A N 1
ATOM 642 C CA . ASP A 1 89 ? 64.352 3.681 -18.980 1.00 60.66 89 ASP A CA 1
ATOM 643 C C . ASP A 1 89 ? 65.643 4.435 -19.332 1.00 60.66 89 ASP A C 1
ATOM 645 O O . ASP A 1 89 ? 66.030 4.504 -20.496 1.00 60.66 89 ASP A O 1
ATOM 649 N N . GLN A 1 90 ? 66.313 4.901 -18.273 1.00 45.75 90 GLN A N 1
ATOM 650 C CA . GLN A 1 90 ? 67.482 5.788 -18.183 1.00 45.75 90 GLN A CA 1
ATOM 651 C C . GLN A 1 90 ? 67.106 7.277 -18.081 1.00 45.75 90 GLN A C 1
ATOM 653 O O . GLN A 1 90 ? 66.588 7.872 -19.012 1.00 45.75 90 GLN A O 1
ATOM 658 N N . GLY A 1 91 ? 67.318 7.979 -16.973 1.00 49.03 91 GL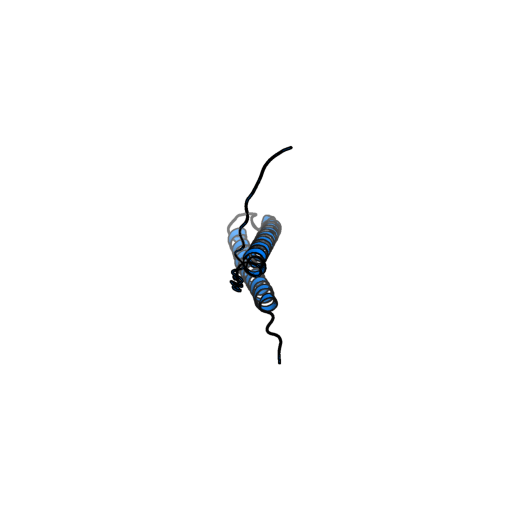Y A N 1
ATOM 659 C CA . GLY A 1 91 ? 68.181 7.693 -15.837 1.00 49.03 91 GLY A CA 1
ATOM 660 C C . GLY A 1 91 ? 69.058 8.908 -15.553 1.00 49.03 91 GLY A C 1
ATOM 661 O O . GLY A 1 91 ? 69.630 9.495 -16.461 1.00 49.03 91 GLY A O 1
ATOM 662 N N . SER A 1 92 ? 69.208 9.180 -14.261 1.00 55.47 92 SER A N 1
ATOM 663 C CA . SER A 1 92 ? 70.292 9.940 -13.640 1.00 55.47 92 SER A CA 1
ATOM 664 C C . SER A 1 92 ? 70.225 11.469 -13.649 1.00 55.47 92 SER A C 1
ATOM 666 O O . SER A 1 92 ? 70.310 12.142 -14.670 1.00 55.47 92 SER A O 1
ATOM 668 N N . LEU A 1 93 ? 70.189 11.969 -12.410 1.00 55.34 93 LEU A N 1
ATOM 669 C CA . LEU A 1 93 ? 70.805 13.205 -11.946 1.00 55.34 93 LEU A CA 1
ATOM 670 C C . LEU A 1 93 ? 72.101 13.518 -12.712 1.00 55.34 93 LEU A C 1
ATOM 672 O O . LEU A 1 93 ? 72.946 12.625 -12.841 1.00 55.34 93 LEU A O 1
ATOM 676 N N . LEU A 1 94 ? 72.255 14.777 -13.127 1.00 53.88 94 LEU A N 1
ATOM 677 C CA . LEU A 1 94 ? 73.254 15.757 -12.666 1.00 53.88 94 LEU A CA 1
ATOM 678 C C . LEU A 1 94 ? 72.940 17.125 -13.292 1.00 53.88 94 LEU A C 1
ATOM 680 O O . LEU A 1 94 ? 72.708 17.170 -14.519 1.00 53.88 94 LEU A O 1
#

Radius of gyration: 27.64 Å; Cα contacts (8 Å, |Δi|>4): 21; chains: 1; bounding box: 88×25×54 Å

Secondary structure (DSSP, 8-state):
-----HHHHHHHHHHHHHHHHHHHHHHHHHHHHHHSTTGGGTHHHHHHHHHHHHHHHHHHHHHHHHHHHHTTSS--------------------